Protein AF-A0A7X5N3P6-F1 (afdb_monomer_lite)

Sequence (52 aa):
MTTYFSDASFKFLRALARHNDKTWFADHRHQYEAHVRQPFLQLISDLQPALA

Secondary structure (DSSP, 8-state):
--SS--HHHHHHHHHHHHH--HHHHHHHHHHHIIIIIHHHHHHHHHHGGG--

InterPro domains:
  IPR012808 Conserved hypothetical protein CHP02453 [PF09365] (9-51)

Structure (mmCIF, N/CA/C/O backbone):
data_AF-A0A7X5N3P6-F1
#
_entry.id   AF-A0A7X5N3P6-F1
#
loop_
_atom_site.group_PDB
_atom_site.id
_atom_site.type_symbol
_atom_site.label_atom_id
_atom_site.label_alt_id
_atom_site.label_comp_id
_atom_site.label_asym_id
_atom_site.label_entity_id
_atom_site.label_seq_id
_atom_site.pdbx_PDB_ins_code
_atom_site.Cartn_x
_atom_site.Cartn_y
_atom_site.Cartn_z
_atom_site.occupancy
_atom_site.B_iso_or_equiv
_atom_site.auth_seq_id
_atom_site.auth_comp_id
_atom_site.auth_asym_id
_atom_site.auth_atom_id
_atom_site.pdbx_PDB_model_num
ATOM 1 N N . MET A 1 1 ? -10.752 -17.174 2.477 1.00 55.06 1 MET A N 1
ATOM 2 C CA . MET A 1 1 ? -10.939 -15.802 1.960 1.00 55.06 1 MET A CA 1
ATOM 3 C C . MET A 1 1 ? -9.969 -14.904 2.697 1.00 55.06 1 MET A C 1
ATOM 5 O O . MET A 1 1 ? -9.884 -15.025 3.911 1.00 55.06 1 MET A O 1
ATOM 9 N N . THR A 1 2 ? -9.193 -14.086 1.995 1.00 73.00 2 THR A N 1
ATOM 10 C CA . THR A 1 2 ? -8.302 -13.120 2.644 1.00 73.00 2 THR A CA 1
ATOM 11 C C . THR A 1 2 ? -9.067 -11.827 2.924 1.00 73.00 2 THR A C 1
ATOM 13 O O . THR A 1 2 ? -9.598 -11.245 1.984 1.00 73.00 2 THR A O 1
ATOM 16 N N . THR A 1 3 ? -9.138 -11.389 4.184 1.00 87.38 3 THR A N 1
ATOM 17 C CA . THR A 1 3 ? -9.972 -10.241 4.600 1.00 87.38 3 THR A CA 1
ATOM 18 C C . THR A 1 3 ? -9.511 -8.906 4.011 1.00 87.38 3 THR A C 1
ATOM 20 O O . THR A 1 3 ? -10.348 -8.096 3.637 1.00 87.38 3 THR A O 1
ATOM 23 N N . TYR A 1 4 ? -8.195 -8.697 3.879 1.00 94.25 4 TYR A N 1
ATOM 24 C CA . TYR A 1 4 ? -7.631 -7.442 3.357 1.00 94.25 4 TYR A CA 1
ATOM 25 C C . TYR A 1 4 ? -6.555 -7.688 2.291 1.00 94.25 4 TYR A C 1
ATOM 27 O O . TYR A 1 4 ? -6.657 -7.194 1.173 1.00 94.25 4 TYR A O 1
ATOM 35 N N . PHE A 1 5 ? -5.529 -8.487 2.604 1.00 96.25 5 PHE A N 1
ATOM 36 C CA . PHE A 1 5 ? -4.371 -8.695 1.722 1.00 96.25 5 PHE A CA 1
ATOM 37 C C . PHE A 1 5 ? -4.401 -10.053 1.037 1.00 96.25 5 PHE A C 1
ATOM 39 O O . PHE A 1 5 ? -4.633 -11.063 1.691 1.00 96.25 5 PHE A O 1
ATOM 46 N N . SER A 1 6 ? -4.081 -10.088 -0.253 1.00 95.69 6 SER A N 1
ATOM 47 C CA . SER A 1 6 ? -3.998 -11.324 -1.040 1.00 95.69 6 SER A CA 1
ATOM 48 C C . SER A 1 6 ? -2.557 -11.629 -1.449 1.00 95.69 6 SER A C 1
ATOM 50 O O . SER A 1 6 ? -1.650 -10.812 -1.265 1.00 95.69 6 SER A O 1
ATOM 52 N N . ASP A 1 7 ? -2.335 -12.775 -2.092 1.00 97.06 7 ASP A N 1
ATOM 53 C CA . ASP A 1 7 ? -1.032 -13.114 -2.675 1.00 97.06 7 ASP A CA 1
ATOM 54 C C . ASP A 1 7 ? -0.521 -12.038 -3.646 1.00 97.06 7 ASP A C 1
ATOM 56 O O . ASP A 1 7 ? 0.688 -11.811 -3.738 1.00 97.06 7 ASP A O 1
ATOM 60 N N . ALA A 1 8 ? -1.427 -11.325 -4.329 1.00 96.69 8 ALA A N 1
ATOM 61 C CA . ALA A 1 8 ? -1.080 -10.218 -5.215 1.00 96.69 8 ALA A CA 1
ATOM 62 C C . ALA A 1 8 ? -0.430 -9.047 -4.456 1.00 96.69 8 ALA A C 1
ATOM 64 O O . ALA A 1 8 ? 0.523 -8.456 -4.964 1.00 96.69 8 ALA A O 1
ATOM 65 N N . SER A 1 9 ? -0.865 -8.770 -3.221 1.00 97.12 9 SER A N 1
ATOM 66 C CA . SER A 1 9 ? -0.272 -7.751 -2.344 1.00 97.12 9 SER A CA 1
ATOM 67 C C . SER A 1 9 ? 1.204 -8.062 -2.087 1.00 97.12 9 SER A C 1
ATOM 69 O O . SER A 1 9 ? 2.091 -7.252 -2.358 1.00 97.12 9 SER A O 1
ATOM 71 N N . PHE A 1 10 ? 1.491 -9.288 -1.645 1.00 96.88 10 PHE A N 1
ATOM 72 C CA . PHE A 1 10 ? 2.857 -9.717 -1.347 1.00 96.88 10 PHE A CA 1
ATOM 73 C C . PHE A 1 10 ? 3.705 -9.906 -2.606 1.00 96.88 10 PHE A C 1
ATOM 75 O O . PHE A 1 10 ? 4.921 -9.708 -2.562 1.00 96.88 10 PHE A O 1
ATOM 82 N N . LYS A 1 11 ? 3.099 -10.306 -3.730 1.00 97.75 11 LYS A N 1
ATOM 83 C CA . LYS A 1 11 ? 3.780 -10.401 -5.027 1.00 97.75 11 LYS A CA 1
ATOM 84 C C . LYS A 1 11 ? 4.235 -9.022 -5.496 1.00 97.75 11 LYS A C 1
ATOM 86 O O . LYS A 1 11 ? 5.392 -8.895 -5.898 1.00 97.75 11 LYS A O 1
ATOM 91 N N . PHE A 1 12 ? 3.369 -8.012 -5.393 1.00 97.81 12 PHE A N 1
ATOM 92 C CA . PHE A 1 12 ? 3.710 -6.634 -5.732 1.00 97.81 12 PHE A CA 1
ATOM 93 C C . PHE A 1 12 ? 4.850 -6.114 -4.851 1.00 97.81 12 PHE A C 1
ATOM 95 O O . PHE A 1 12 ? 5.858 -5.667 -5.383 1.00 97.81 12 PHE A O 1
ATOM 102 N N . LEU A 1 13 ? 4.755 -6.251 -3.522 1.00 97.31 13 LEU A N 1
ATOM 103 C CA . LEU A 1 13 ? 5.798 -5.768 -2.603 1.00 97.31 13 LEU A CA 1
ATOM 104 C C . LEU A 1 13 ? 7.162 -6.432 -2.856 1.00 97.31 13 LEU A C 1
ATOM 106 O O . LEU A 1 13 ? 8.192 -5.762 -2.853 1.00 97.31 13 LEU A O 1
ATOM 110 N N . ARG A 1 14 ? 7.180 -7.738 -3.155 1.00 97.94 14 ARG A N 1
ATOM 111 C CA . ARG A 1 14 ? 8.407 -8.450 -3.549 1.00 97.94 14 ARG A CA 1
ATOM 112 C C . ARG A 1 14 ? 8.970 -7.963 -4.883 1.00 97.94 14 ARG A C 1
ATOM 114 O O . ARG A 1 14 ? 10.184 -7.935 -5.044 1.00 97.94 14 ARG A O 1
ATOM 121 N N . ALA A 1 15 ? 8.116 -7.637 -5.851 1.00 97.56 15 ALA A N 1
ATOM 122 C CA . ALA A 1 15 ? 8.556 -7.082 -7.127 1.00 97.56 15 ALA A CA 1
ATOM 123 C C . ALA A 1 15 ? 9.101 -5.658 -6.953 1.00 97.56 15 ALA A C 1
ATOM 125 O O . ALA A 1 15 ? 10.199 -5.375 -7.422 1.00 97.56 15 ALA A O 1
ATOM 126 N N . LEU A 1 16 ? 8.414 -4.821 -6.172 1.00 97.50 16 LEU A N 1
ATOM 127 C CA . LEU A 1 16 ? 8.864 -3.477 -5.823 1.00 97.50 16 LEU A CA 1
ATOM 128 C C . LEU A 1 16 ? 10.252 -3.498 -5.172 1.00 97.50 16 LEU A C 1
ATOM 130 O O . LEU A 1 16 ? 11.114 -2.728 -5.575 1.00 97.50 16 LEU A O 1
ATOM 134 N N . ALA A 1 17 ? 10.501 -4.421 -4.239 1.00 97.00 17 ALA A N 1
ATOM 135 C CA . ALA A 1 17 ? 11.810 -4.569 -3.602 1.00 97.00 17 ALA A CA 1
ATOM 136 C C . ALA A 1 17 ? 12.935 -4.965 -4.579 1.00 97.00 17 ALA A C 1
ATOM 138 O O . ALA A 1 17 ? 14.089 -4.621 -4.343 1.00 97.00 17 ALA A O 1
ATOM 139 N N . ARG A 1 18 ? 12.620 -5.688 -5.664 1.00 97.81 18 ARG A N 1
ATOM 140 C CA . ARG A 1 18 ? 13.607 -6.103 -6.679 1.00 97.81 18 ARG A CA 1
ATOM 141 C C . ARG A 1 18 ? 13.907 -5.021 -7.710 1.00 97.81 18 ARG A C 1
ATOM 143 O O . ARG A 1 18 ? 15.039 -4.948 -8.169 1.00 97.81 18 ARG A O 1
ATOM 150 N N . HIS A 1 19 ? 12.901 -4.247 -8.105 1.0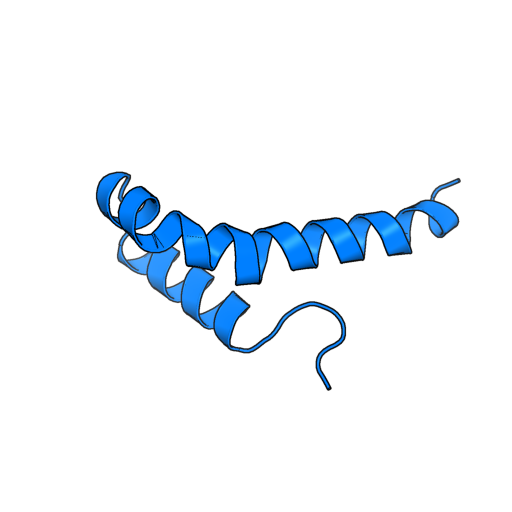0 96.19 19 HIS A N 1
ATOM 151 C CA . HIS A 1 19 ? 13.046 -3.235 -9.153 1.00 96.19 19 HIS A CA 1
ATOM 152 C C . HIS A 1 19 ? 13.454 -1.874 -8.581 1.00 96.19 19 HIS A C 1
ATOM 154 O O . HIS A 1 19 ? 14.351 -1.241 -9.118 1.00 96.19 19 HIS A O 1
ATOM 160 N N . ASN A 1 20 ? 12.848 -1.472 -7.457 1.00 91.38 20 ASN A N 1
ATOM 161 C CA . ASN A 1 20 ? 13.113 -0.244 -6.699 1.00 91.38 20 ASN A CA 1
ATOM 162 C C . ASN A 1 20 ? 13.466 0.992 -7.552 1.00 91.38 20 ASN A C 1
ATOM 164 O O . ASN A 1 20 ? 14.366 1.764 -7.220 1.00 91.38 20 ASN A O 1
ATOM 168 N N . ASP A 1 21 ? 12.747 1.180 -8.657 1.00 95.06 21 ASP A N 1
ATOM 169 C CA . ASP A 1 21 ? 12.908 2.312 -9.555 1.00 95.06 21 ASP A CA 1
ATOM 170 C C . ASP A 1 21 ? 11.558 2.983 -9.841 1.00 95.06 21 ASP A C 1
ATOM 172 O O . ASP A 1 21 ? 10.480 2.380 -9.773 1.00 95.06 21 ASP A O 1
ATOM 176 N N . LYS A 1 22 ? 11.620 4.284 -10.133 1.00 96.12 22 LYS A N 1
ATOM 177 C CA . LYS A 1 22 ? 10.432 5.128 -10.292 1.00 96.12 22 LYS A CA 1
ATOM 178 C C . LYS A 1 22 ? 9.631 4.790 -11.552 1.00 96.12 22 LYS A C 1
ATOM 180 O O . LYS A 1 22 ? 8.407 4.909 -11.523 1.00 96.12 22 LYS A O 1
ATOM 185 N N . THR A 1 23 ? 10.299 4.402 -12.635 1.00 97.69 23 THR A N 1
ATOM 186 C CA . THR A 1 23 ? 9.655 4.110 -13.923 1.00 97.69 23 THR A CA 1
ATOM 187 C C . THR A 1 23 ? 8.841 2.828 -13.817 1.00 97.69 23 THR A C 1
ATOM 189 O O . THR A 1 23 ? 7.648 2.831 -14.102 1.00 97.69 23 THR A O 1
ATOM 192 N N . TRP A 1 24 ? 9.436 1.771 -13.266 1.00 97.94 24 TRP A N 1
ATOM 193 C CA . TRP A 1 24 ? 8.750 0.518 -12.988 1.00 97.94 24 TRP A CA 1
ATOM 194 C C . TRP A 1 24 ? 7.556 0.725 -12.062 1.00 97.94 24 TRP A C 1
ATOM 196 O O . TRP A 1 24 ? 6.477 0.192 -12.323 1.00 97.94 24 TRP A O 1
ATOM 206 N N . PHE A 1 25 ? 7.702 1.535 -11.007 1.00 97.81 25 PHE A N 1
ATOM 207 C CA . PHE A 1 25 ? 6.569 1.837 -10.136 1.00 97.81 25 PHE A CA 1
ATOM 208 C C . PHE A 1 25 ? 5.444 2.563 -10.882 1.00 97.81 25 PHE A C 1
ATOM 210 O O . PHE A 1 25 ? 4.279 2.240 -10.663 1.00 97.81 25 PHE A O 1
ATOM 217 N N . ALA A 1 26 ? 5.765 3.517 -11.762 1.00 98.00 26 ALA A N 1
ATOM 218 C CA . ALA A 1 26 ? 4.762 4.217 -12.561 1.00 98.00 26 ALA A CA 1
ATOM 219 C C . ALA A 1 26 ? 3.963 3.241 -13.442 1.00 98.00 26 ALA A C 1
ATOM 221 O O . ALA A 1 26 ? 2.731 3.293 -13.431 1.00 98.00 26 ALA A O 1
ATOM 222 N N . ASP A 1 27 ? 4.641 2.294 -14.092 1.00 98.06 27 ASP A N 1
ATOM 223 C CA . ASP A 1 27 ? 4.006 1.270 -14.932 1.00 98.06 27 ASP A CA 1
ATOM 224 C C . ASP A 1 27 ? 3.128 0.304 -14.114 1.00 98.06 27 ASP A C 1
ATOM 226 O O . ASP A 1 27 ? 2.058 -0.131 -14.550 1.00 98.06 27 ASP A O 1
ATOM 230 N N . HIS A 1 28 ? 3.533 0.002 -12.877 1.00 97.94 28 HIS A N 1
ATOM 231 C CA . HIS A 1 28 ? 2.840 -0.942 -11.992 1.00 97.94 28 HIS A CA 1
ATOM 232 C C . HIS A 1 28 ? 1.924 -0.263 -10.964 1.00 97.94 28 HIS A C 1
ATOM 234 O O . HIS A 1 28 ? 1.364 -0.929 -10.088 1.00 97.94 28 HIS A O 1
ATOM 240 N N . ARG A 1 29 ? 1.714 1.054 -11.073 1.00 97.88 29 ARG A N 1
ATOM 241 C CA . ARG A 1 29 ? 0.953 1.853 -10.102 1.00 97.88 29 ARG A CA 1
ATOM 242 C C . ARG A 1 29 ? -0.470 1.337 -9.891 1.00 97.88 29 ARG A C 1
ATOM 244 O O . ARG A 1 29 ? -0.959 1.327 -8.766 1.00 97.88 29 ARG A O 1
ATOM 251 N N . HIS A 1 30 ? -1.117 0.860 -10.949 1.00 98.25 30 HIS A N 1
ATOM 252 C CA . HIS A 1 30 ? -2.458 0.281 -10.866 1.00 98.25 30 HIS A CA 1
ATOM 253 C C . HIS A 1 30 ? -2.511 -0.940 -9.925 1.00 98.25 30 HIS A C 1
ATOM 255 O O . HIS A 1 30 ? -3.457 -1.091 -9.154 1.00 98.25 30 HIS A O 1
ATOM 261 N N . GLN A 1 31 ? -1.467 -1.779 -9.921 1.00 97.81 31 GLN A N 1
ATOM 262 C CA . GLN A 1 31 ? -1.362 -2.946 -9.034 1.00 97.81 31 GLN A CA 1
ATOM 263 C C . GLN A 1 31 ? -1.125 -2.520 -7.591 1.00 97.81 31 GLN A C 1
ATOM 265 O O . GLN A 1 31 ? -1.705 -3.102 -6.677 1.00 97.81 31 GLN A O 1
ATOM 270 N N . TYR A 1 32 ? -0.307 -1.487 -7.380 1.00 97.94 32 TYR A N 1
ATOM 271 C CA . TYR A 1 32 ? -0.136 -0.882 -6.063 1.00 97.94 32 TYR A CA 1
ATOM 272 C C . TYR A 1 32 ? -1.473 -0.375 -5.513 1.00 97.94 32 TYR A C 1
ATOM 274 O O . TYR A 1 32 ? -1.840 -0.690 -4.380 1.00 97.94 32 TYR A O 1
ATOM 282 N N . GLU A 1 33 ? -2.218 0.388 -6.313 1.00 98.12 33 GLU A N 1
ATOM 283 C CA . GLU A 1 33 ? -3.487 0.967 -5.885 1.00 98.12 33 GLU A CA 1
ATOM 284 C C . GLU A 1 33 ? -4.507 -0.125 -5.539 1.00 98.12 33 GLU A C 1
ATOM 286 O O . GLU A 1 33 ? -5.078 -0.095 -4.447 1.00 98.12 33 GLU A O 1
ATOM 291 N N . ALA A 1 34 ? -4.669 -1.127 -6.406 1.00 97.19 34 ALA A N 1
ATOM 292 C CA . ALA A 1 34 ? -5.637 -2.204 -6.222 1.00 97.19 34 ALA A CA 1
ATOM 293 C C . ALA A 1 34 ? -5.261 -3.193 -5.107 1.00 97.19 34 ALA A C 1
ATOM 295 O O . ALA A 1 34 ? -6.118 -3.598 -4.325 1.00 97.19 34 ALA A O 1
ATOM 296 N N . HIS A 1 35 ? -3.995 -3.607 -5.031 1.00 97.25 35 HIS A N 1
ATOM 297 C CA . HIS A 1 35 ? -3.586 -4.735 -4.189 1.00 97.25 35 HIS A CA 1
ATOM 298 C C 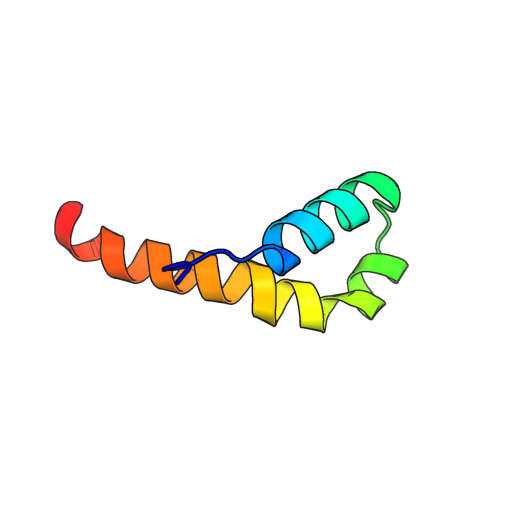. HIS A 1 35 ? -2.858 -4.329 -2.912 1.00 97.25 35 HIS A C 1
ATOM 300 O O . HIS A 1 35 ? -2.637 -5.184 -2.057 1.00 97.25 35 HIS A O 1
ATOM 306 N N . VAL A 1 36 ? -2.472 -3.064 -2.756 1.00 97.06 36 VAL A N 1
ATOM 307 C CA . VAL A 1 36 ? -1.778 -2.588 -1.552 1.00 97.06 36 VAL A CA 1
ATOM 308 C C . VAL A 1 36 ? -2.544 -1.435 -0.923 1.00 97.06 36 VAL A C 1
ATOM 310 O O . VAL A 1 36 ? -2.983 -1.550 0.219 1.00 97.06 36 VAL A O 1
ATOM 313 N N . ARG A 1 37 ? -2.758 -0.343 -1.662 1.00 97.81 37 ARG A N 1
ATOM 314 C CA . ARG A 1 37 ? -3.358 0.877 -1.110 1.00 97.81 37 ARG A CA 1
ATOM 315 C C . ARG A 1 37 ? -4.784 0.649 -0.615 1.00 97.81 37 ARG A C 1
ATOM 317 O O . ARG A 1 37 ? -5.066 0.982 0.530 1.00 97.81 37 ARG A O 1
ATOM 324 N N . GLN A 1 38 ? -5.666 0.094 -1.449 1.00 97.50 38 GLN A N 1
ATOM 325 C CA . GLN A 1 38 ? -7.063 -0.140 -1.062 1.00 97.50 38 GLN A CA 1
ATOM 326 C C . GLN A 1 38 ? -7.192 -1.080 0.154 1.00 97.50 38 GLN A C 1
ATOM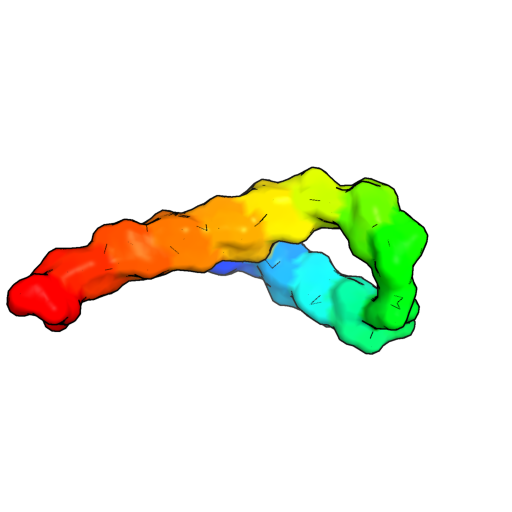 328 O O . GLN A 1 38 ? -7.845 -0.686 1.120 1.00 97.50 38 GLN A O 1
ATOM 333 N N . PRO A 1 39 ? -6.497 -2.236 0.203 1.00 97.38 39 PRO A N 1
ATOM 334 C CA . PRO A 1 39 ? -6.456 -3.078 1.400 1.00 97.38 39 PRO A CA 1
ATOM 335 C C . PRO A 1 39 ? -6.033 -2.367 2.688 1.00 97.38 39 PRO A C 1
ATOM 337 O O . PRO A 1 39 ? -6.655 -2.563 3.729 1.00 97.38 39 PRO A O 1
ATOM 340 N N . PHE A 1 40 ? -4.995 -1.526 2.635 1.00 97.00 40 PHE A N 1
ATOM 341 C CA . PHE A 1 40 ? -4.555 -0.771 3.811 1.00 97.00 40 PHE A CA 1
ATOM 342 C C . PHE A 1 40 ? -5.581 0.275 4.250 1.00 97.00 40 P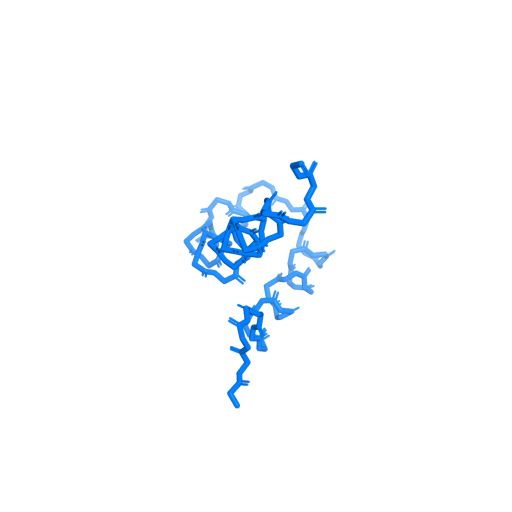HE A C 1
ATOM 344 O O . PHE A 1 40 ? -5.784 0.444 5.448 1.00 97.00 40 PHE A O 1
ATOM 351 N N . LEU A 1 41 ? -6.241 0.963 3.312 1.00 97.06 41 LEU A N 1
ATOM 352 C CA . LEU A 1 41 ? -7.303 1.916 3.649 1.00 97.06 41 LEU A CA 1
ATOM 353 C C . LEU A 1 41 ? -8.489 1.224 4.321 1.00 97.06 41 LEU A C 1
ATOM 355 O O .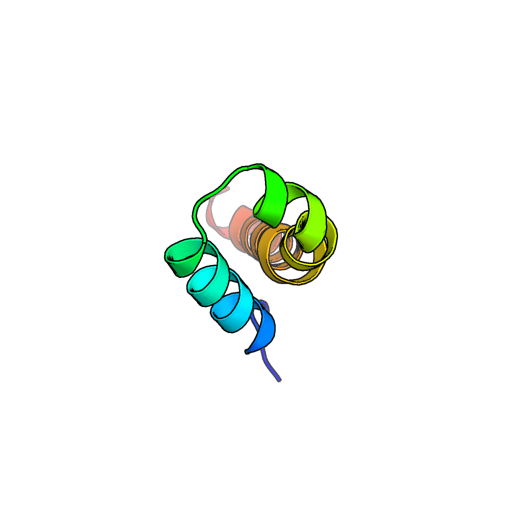 LEU A 1 41 ? -8.999 1.739 5.312 1.00 97.06 41 LEU A O 1
ATOM 359 N N . GLN A 1 42 ? -8.883 0.051 3.823 1.00 96.00 42 GLN A N 1
ATOM 360 C CA . GLN A 1 42 ? -9.940 -0.746 4.439 1.00 96.00 42 GLN A CA 1
ATOM 361 C C . GLN A 1 42 ? -9.548 -1.183 5.855 1.00 96.00 42 GLN A C 1
ATOM 363 O O . GLN A 1 42 ? -10.316 -0.981 6.788 1.00 96.00 42 GLN A O 1
ATOM 368 N N . LEU A 1 43 ? -8.320 -1.680 6.040 1.00 95.75 43 LEU A N 1
ATOM 369 C CA . LEU A 1 43 ? -7.810 -2.034 7.365 1.00 95.75 43 LEU A CA 1
ATOM 370 C C . LEU A 1 43 ? -7.841 -0.838 8.327 1.00 95.75 43 LEU A C 1
ATOM 372 O O . LEU A 1 43 ? -8.286 -0.977 9.458 1.00 95.75 43 LEU A O 1
ATOM 376 N N . ILE A 1 44 ? -7.373 0.335 7.893 1.00 95.25 44 ILE A N 1
ATOM 377 C CA . ILE A 1 44 ? -7.384 1.545 8.727 1.00 95.25 44 ILE A CA 1
ATOM 378 C C . ILE A 1 44 ? -8.819 1.920 9.102 1.00 95.25 44 ILE A C 1
ATOM 380 O O . ILE A 1 44 ? -9.073 2.192 10.271 1.00 95.25 44 ILE A O 1
ATOM 384 N N . SER A 1 45 ? -9.745 1.904 8.140 1.00 95.25 45 SER A N 1
ATOM 385 C CA . SER A 1 45 ? -11.165 2.186 8.376 1.00 95.25 45 SER A CA 1
ATOM 386 C C . SER A 1 45 ? -11.764 1.251 9.427 1.00 95.25 45 SER A C 1
ATOM 388 O O . SER A 1 45 ? -12.454 1.711 10.331 1.00 95.25 45 SER A O 1
ATOM 390 N N . ASP A 1 46 ? -11.453 -0.041 9.358 1.00 95.19 46 ASP A N 1
ATOM 391 C CA . ASP A 1 46 ? -12.002 -1.040 10.278 1.00 95.19 46 ASP A CA 1
ATOM 392 C C . ASP A 1 46 ? -11.337 -0.992 11.666 1.00 95.19 46 ASP A C 1
ATOM 394 O O . ASP A 1 46 ? -11.927 -1.427 12.654 1.00 95.19 46 ASP A O 1
ATOM 398 N N . LEU A 1 47 ? -10.128 -0.425 11.770 1.00 94.50 47 LEU A N 1
ATOM 399 C CA . LEU A 1 47 ? -9.438 -0.182 13.041 1.00 94.50 47 LEU A CA 1
ATOM 400 C C . LEU A 1 47 ? -9.846 1.133 13.720 1.00 94.50 47 LEU A C 1
ATOM 402 O O . LEU A 1 47 ? -9.688 1.242 14.935 1.00 94.50 47 LEU A O 1
ATOM 406 N N . GLN A 1 48 ? -10.374 2.119 12.983 1.00 93.44 48 GLN A N 1
ATOM 407 C CA . GLN A 1 48 ? -10.789 3.414 13.546 1.00 93.44 48 GLN A CA 1
ATOM 408 C C . GLN A 1 48 ? -11.698 3.294 14.783 1.00 93.44 48 GLN A C 1
ATOM 410 O O . GLN A 1 48 ? -11.424 3.993 15.758 1.00 93.44 48 GLN A O 1
ATOM 415 N N . PRO A 1 49 ? -12.719 2.412 14.821 1.00 92.44 49 PRO A N 1
ATOM 416 C CA . PRO A 1 49 ? -13.592 2.283 15.988 1.00 92.44 49 PRO A CA 1
ATOM 417 C C . PRO A 1 49 ? -12.875 1.837 17.268 1.00 92.44 49 PRO A C 1
ATOM 419 O O . PRO A 1 49 ? -13.351 2.129 18.357 1.00 92.44 49 PRO A O 1
ATOM 422 N N . ALA A 1 50 ? -11.747 1.128 17.157 1.00 88.69 50 ALA A N 1
ATOM 423 C CA . ALA A 1 50 ? -10.981 0.644 18.307 1.00 88.69 50 ALA A CA 1
ATOM 424 C C . ALA A 1 50 ? -10.015 1.695 18.885 1.00 88.69 50 ALA A C 1
ATOM 426 O O . ALA A 1 50 ? -9.409 1.457 19.928 1.00 88.69 50 ALA A O 1
ATOM 427 N N . LEU A 1 51 ? -9.837 2.825 18.194 1.00 84.06 51 LEU A N 1
ATOM 428 C CA . LEU A 1 51 ? -8.944 3.920 18.585 1.00 84.06 51 LEU A CA 1
ATOM 429 C C . LEU A 1 51 ? -9.698 5.156 19.109 1.00 84.06 51 LEU A C 1
ATOM 431 O O . LEU A 1 51 ? -9.043 6.120 19.507 1.00 84.06 51 LEU A O 1
ATOM 435 N N . ALA A 1 52 ? -11.033 5.142 19.046 1.00 69.81 52 ALA A N 1
ATOM 436 C CA . ALA A 1 52 ? -11.913 6.246 19.427 1.00 69.81 52 ALA A CA 1
ATOM 437 C C . ALA A 1 52 ? -12.233 6.274 20.929 1.00 69.81 52 ALA A C 1
ATOM 439 O O . ALA A 1 52 ? -12.264 5.190 21.556 1.00 69.81 52 ALA A O 1
#

Foldseek 3Di: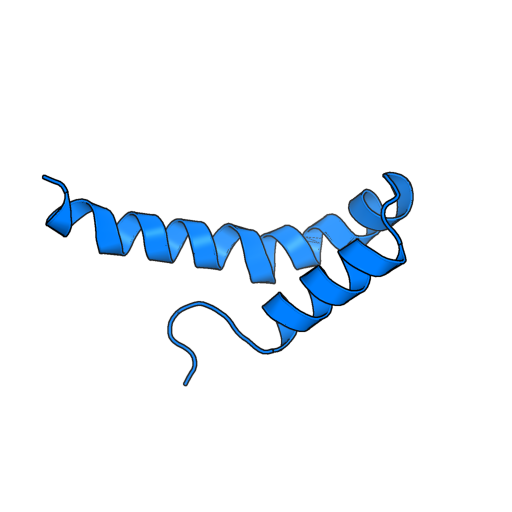
DDPQADPLLVVVVVVCVVPVDDVVCVVCVVSCVVHPVRSVVVVVVVCVVVVD

pLDDT: mean 94.32, std 7.78, range [55.06, 98.25]

Radius of gyration: 12.97 Å; chains: 1; bounding box: 27×22×34 Å

Organism: Xanthomonas perforans (NCBI:txid442694)